Protein AF-A0A392PWB0-F1 (afdb_monomer)

Mean predicted aligned error: 7.05 Å

Secondary structure (DSSP, 8-state):
----SS-HHHHHHHHHTT---HHHHHHHHHHGGG-HHHHT---HHHHHHHHHHHHHHHHHHHT----PPPPPTTTTS----TT----TT-

Radius of gyration: 19.74 Å; Cα contacts (8 Å, |Δi|>4): 30; chains: 1; bounding box: 40×26×66 Å

Foldseek 3Di:
DPPPPDDPLVQVCCCVVVVHHPVVVVVVVVCVVVPVVVVPDPPVVVVVLVVLSSQVSVCVVVVHDDPRDHDDPCPPPDDDPPPDDDDPVD

pLDDT: mean 90.41, std 10.18, range [41.22, 97.75]

Solvent-accessible surface area (backbone atoms only — not comparable to full-atom values): 5898 Å² total; per-residue (Å²): 132,86,76,73,88,66,58,71,63,59,46,47,44,34,36,73,76,65,70,37,55,55,68,55,58,60,51,50,62,71,54,44,80,81,40,55,71,70,72,67,51,91,49,66,71,59,52,51,54,50,52,52,51,50,51,46,50,52,21,61,75,72,73,45,86,67,92,74,75,80,78,66,93,54,79,84,58,77,87,77,66,89,80,62,85,76,64,89,89,113

Organism: NCBI:txid97028

Structure (mmCIF, N/CA/C/O backbone):
data_AF-A0A392PWB0-F1
#
_entry.id   AF-A0A392PWB0-F1
#
loop_
_atom_site.group_PDB
_atom_site.id
_atom_site.type_symbol
_atom_site.label_atom_id
_atom_site.label_alt_id
_atom_site.label_comp_id
_atom_site.label_asym_id
_atom_site.label_entity_id
_atom_site.label_seq_id
_atom_site.pdbx_PDB_ins_code
_atom_site.Cartn_x
_atom_site.Cartn_y
_atom_site.Cartn_z
_atom_site.occupancy
_atom_site.B_iso_or_equiv
_atom_site.auth_seq_id
_atom_site.auth_comp_id
_atom_site.auth_asym_id
_atom_site.auth_atom_id
_atom_site.pdbx_PDB_model_num
ATOM 1 N N . LYS A 1 1 ? -2.834 7.692 30.264 1.00 41.22 1 LYS A N 1
ATOM 2 C CA . LYS A 1 1 ? -3.068 6.851 29.062 1.00 41.22 1 LYS A CA 1
ATOM 3 C C . LYS A 1 1 ? -2.748 7.695 27.830 1.00 41.22 1 LYS A C 1
ATOM 5 O O . LYS A 1 1 ? -3.444 8.674 27.614 1.00 41.22 1 LYS A O 1
ATOM 10 N N . ARG A 1 2 ? -1.677 7.401 27.077 1.00 51.12 2 ARG A N 1
ATOM 11 C CA . ARG A 1 2 ? -1.439 8.059 25.778 1.00 51.12 2 ARG A CA 1
ATOM 12 C C . ARG A 1 2 ? -2.517 7.557 24.820 1.00 51.12 2 ARG A C 1
ATOM 14 O O . ARG A 1 2 ? -2.522 6.372 24.496 1.00 51.12 2 ARG A O 1
ATOM 21 N N . PHE A 1 3 ? -3.452 8.419 24.436 1.00 52.94 3 PHE A N 1
ATOM 22 C CA . PHE A 1 3 ? -4.362 8.115 23.340 1.00 52.94 3 PHE A CA 1
ATOM 23 C C . PHE A 1 3 ? -3.509 7.871 22.095 1.00 52.94 3 PHE A C 1
ATOM 25 O O . PHE A 1 3 ? -2.643 8.674 21.754 1.00 52.94 3 PHE A O 1
ATOM 32 N N . SER A 1 4 ? -3.692 6.716 21.465 1.00 59.00 4 SER A N 1
ATOM 33 C CA . SER A 1 4 ? -3.161 6.489 20.130 1.00 59.00 4 SER A CA 1
ATOM 34 C C . SER A 1 4 ? -3.825 7.500 19.206 1.00 59.00 4 SER A C 1
ATOM 36 O O . SER A 1 4 ? -5.015 7.368 18.948 1.00 59.00 4 SER A O 1
ATOM 38 N N . THR A 1 5 ? -3.072 8.480 18.717 1.00 80.62 5 THR A N 1
ATOM 39 C CA . THR A 1 5 ? -3.544 9.479 17.744 1.00 80.62 5 THR A CA 1
ATOM 40 C C . THR A 1 5 ? -3.930 8.868 16.399 1.00 80.62 5 THR A C 1
ATOM 42 O O . THR A 1 5 ? -4.605 9.516 15.612 1.00 80.62 5 THR A O 1
ATOM 45 N N . VAL A 1 6 ? -3.531 7.620 16.138 1.00 86.75 6 VAL A N 1
ATOM 46 C CA . VAL A 1 6 ? -3.865 6.909 14.902 1.00 86.75 6 VAL A CA 1
ATOM 47 C C . VAL A 1 6 ? -5.209 6.183 15.030 1.00 86.75 6 VAL A C 1
ATOM 49 O O . VAL A 1 6 ? -5.363 5.397 15.982 1.00 86.75 6 VAL A O 1
ATOM 52 N N . PRO A 1 7 ? -6.149 6.402 14.088 1.00 92.62 7 PRO A N 1
ATOM 53 C CA . PRO A 1 7 ? -7.426 5.701 14.028 1.00 92.62 7 PRO A CA 1
ATOM 54 C C . PRO A 1 7 ? -7.273 4.176 14.015 1.00 92.62 7 PRO A C 1
ATOM 56 O O . PRO A 1 7 ? -6.300 3.619 13.508 1.00 92.62 7 PRO A O 1
ATOM 59 N N . GLN A 1 8 ? -8.266 3.467 14.552 1.00 93.75 8 GLN A N 1
ATOM 60 C CA . GLN A 1 8 ? -8.230 2.002 14.602 1.00 93.75 8 GLN A CA 1
ATOM 61 C C . GLN A 1 8 ? -8.196 1.364 13.205 1.00 93.75 8 GLN A C 1
ATOM 63 O O . GLN A 1 8 ? -7.548 0.330 13.032 1.00 93.75 8 GLN A O 1
ATOM 68 N N . TRP A 1 9 ? -8.873 1.971 12.227 1.00 95.44 9 TRP A N 1
ATOM 69 C CA . TRP A 1 9 ? -8.936 1.450 10.86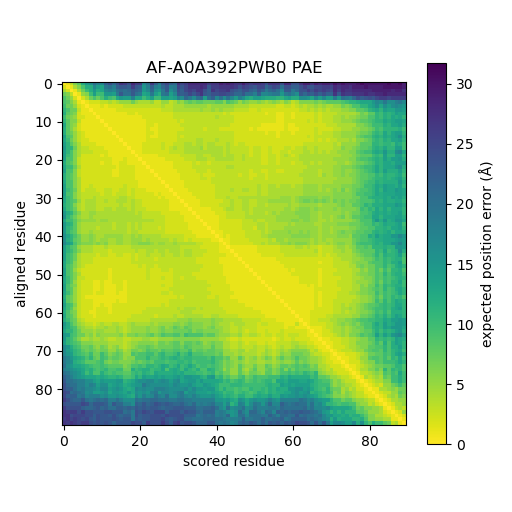3 1.00 95.44 9 TRP A CA 1
ATOM 70 C C . TRP A 1 9 ? -7.550 1.414 10.208 1.00 95.44 9 TRP A C 1
ATOM 72 O O . TRP A 1 9 ? -7.222 0.411 9.591 1.00 95.44 9 TRP A O 1
ATOM 82 N N . GLU A 1 10 ? -6.690 2.417 10.429 1.00 95.38 10 GLU A N 1
ATOM 83 C CA . GLU A 1 10 ? -5.333 2.433 9.858 1.00 95.38 10 GLU A CA 1
ATOM 84 C C . GLU A 1 10 ? -4.478 1.288 10.402 1.00 95.38 10 GLU A C 1
ATOM 86 O O . GLU A 1 10 ? -3.767 0.613 9.662 1.00 95.38 10 GLU A O 1
ATOM 91 N N . LYS A 1 11 ? -4.595 0.999 11.703 1.00 95.50 11 LYS A N 1
ATOM 92 C CA . LYS A 1 11 ? -3.891 -0.139 12.309 1.00 95.50 11 LYS A CA 1
ATOM 93 C C . LYS A 1 11 ? -4.370 -1.471 11.746 1.00 95.50 11 LYS A C 1
ATOM 95 O O . LYS A 1 11 ? -3.560 -2.374 11.551 1.00 95.50 11 LYS A O 1
ATOM 100 N N . LYS A 1 12 ? -5.682 -1.598 11.520 1.00 97.00 12 LYS A N 1
ATOM 101 C CA . LYS A 1 12 ? -6.275 -2.783 10.893 1.00 97.00 12 LYS A CA 1
ATOM 102 C C . LYS A 1 12 ? -5.850 -2.905 9.435 1.00 97.00 12 LYS A C 1
ATOM 104 O O . LYS A 1 12 ? -5.522 -4.008 9.031 1.00 97.00 12 LYS A O 1
ATOM 109 N N . PHE A 1 13 ? -5.777 -1.804 8.694 1.00 96.94 13 PHE A N 1
ATOM 110 C CA . PHE A 1 13 ? -5.273 -1.778 7.325 1.00 96.94 13 PHE A CA 1
ATOM 111 C C . PHE A 1 13 ? -3.838 -2.315 7.252 1.00 96.94 13 PHE A C 1
ATOM 113 O O . PHE A 1 13 ? -3.582 -3.268 6.520 1.00 96.94 13 PHE A O 1
ATOM 120 N N . CYS A 1 14 ? -2.918 -1.799 8.080 1.00 95.94 14 CYS A N 1
ATOM 121 C CA . CYS A 1 14 ? -1.534 -2.288 8.110 1.00 95.94 14 CYS A CA 1
ATOM 122 C C . CYS A 1 14 ? -1.450 -3.795 8.389 1.00 95.94 14 CYS A C 1
ATOM 124 O O . CYS A 1 14 ? -0.660 -4.492 7.757 1.00 95.94 14 CYS A O 1
ATOM 126 N N . TYR A 1 15 ? -2.273 -4.301 9.311 1.00 97.06 15 TYR A N 1
ATOM 127 C CA . TYR A 1 15 ? -2.257 -5.712 9.688 1.00 97.06 15 TYR A CA 1
ATOM 128 C C . TYR A 1 15 ? -2.931 -6.623 8.653 1.00 97.06 15 TYR A C 1
ATOM 130 O O . TYR A 1 15 ? -2.368 -7.649 8.295 1.00 97.06 15 TYR A O 1
ATOM 138 N N . LEU A 1 16 ? -4.125 -6.269 8.178 1.00 97.50 16 LEU A N 1
ATOM 139 C CA . LEU A 1 16 ? -4.929 -7.123 7.301 1.00 97.50 16 LEU A CA 1
ATOM 140 C C . LEU A 1 16 ? -4.458 -7.071 5.848 1.00 97.50 16 LEU A C 1
ATOM 142 O O . LEU A 1 16 ? -4.422 -8.106 5.196 1.00 97.50 16 LEU A O 1
ATOM 146 N N . VAL A 1 17 ? -4.086 -5.887 5.353 1.00 94.75 17 VAL A N 1
ATOM 147 C CA . VAL A 1 17 ? -3.669 -5.689 3.956 1.00 94.75 17 VAL A CA 1
ATOM 148 C C . VAL A 1 17 ? -2.155 -5.805 3.819 1.00 94.75 17 VAL A C 1
ATOM 150 O O . VAL A 1 17 ? -1.665 -6.470 2.916 1.00 94.75 17 VAL A O 1
ATOM 153 N 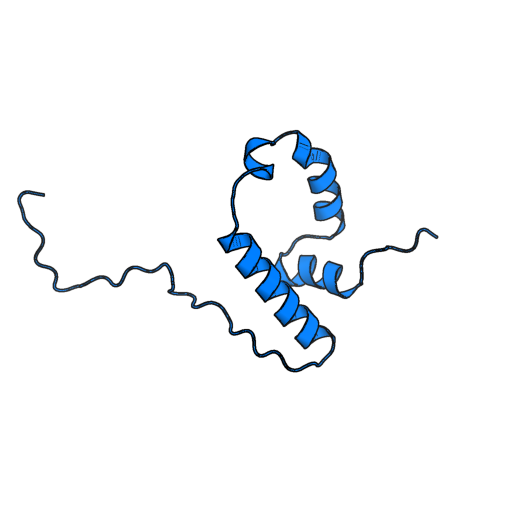N . GLY A 1 18 ? -1.405 -5.176 4.727 1.00 93.25 18 GLY A N 1
ATOM 154 C CA . GLY A 1 18 ? 0.059 -5.183 4.674 1.00 93.25 18 GLY A CA 1
ATOM 155 C C . GLY A 1 18 ? 0.715 -6.373 5.377 1.00 93.25 18 GLY A C 1
ATOM 156 O O . GLY A 1 18 ? 1.920 -6.553 5.243 1.00 93.25 18 GLY A O 1
ATOM 157 N N . SER A 1 19 ? -0.027 -7.147 6.180 1.00 96.56 19 SER A N 1
ATOM 158 C CA . SER A 1 19 ? 0.547 -8.148 7.099 1.00 96.56 19 SER A CA 1
ATOM 159 C C . SER A 1 19 ? 1.627 -7.578 8.036 1.00 96.56 19 SER A C 1
ATOM 161 O O . SER A 1 19 ? 2.467 -8.311 8.558 1.00 96.56 19 SER A O 1
ATOM 163 N N . VAL A 1 20 ? 1.590 -6.266 8.304 1.00 96.12 20 VAL A N 1
ATOM 164 C CA . VAL A 1 20 ? 2.564 -5.565 9.147 1.00 96.12 20 VAL A CA 1
ATOM 165 C C . VAL A 1 20 ? 1.897 -5.094 10.443 1.00 96.12 20 VAL A C 1
ATOM 167 O O . VAL A 1 20 ? 0.976 -4.270 10.415 1.00 96.12 20 VAL A O 1
ATOM 170 N N . PRO A 1 21 ? 2.373 -5.535 11.623 1.00 95.56 21 PRO A N 1
ATOM 171 C CA . PRO A 1 21 ? 1.919 -4.981 12.891 1.00 95.56 21 PRO A CA 1
ATOM 172 C C . PRO A 1 21 ? 2.202 -3.478 12.979 1.00 95.56 21 PRO A C 1
ATOM 174 O O . PRO A 1 21 ? 3.303 -3.024 12.677 1.00 95.56 21 PRO A O 1
ATOM 177 N N . TRP A 1 22 ? 1.255 -2.699 13.512 1.00 93.88 22 TRP A N 1
ATOM 178 C CA . TRP A 1 22 ? 1.418 -1.244 13.668 1.00 93.88 22 TRP A CA 1
ATOM 179 C C . TRP A 1 22 ? 2.704 -0.838 14.412 1.00 93.88 22 TRP A C 1
ATOM 181 O O . TRP A 1 22 ? 3.318 0.181 14.103 1.00 93.88 22 TRP A O 1
ATOM 191 N N . ARG A 1 23 ? 3.137 -1.645 15.391 1.00 93.88 23 ARG A N 1
ATOM 192 C CA . ARG A 1 23 ? 4.395 -1.421 16.119 1.00 93.88 23 ARG A CA 1
ATOM 193 C C . ARG A 1 23 ? 5.592 -1.371 15.167 1.00 93.88 23 ARG A C 1
ATOM 195 O O . ARG A 1 23 ? 6.409 -0.468 15.305 1.00 93.88 23 ARG A O 1
ATOM 202 N N . ASN A 1 24 ? 5.649 -2.288 14.204 1.00 95.69 24 ASN A N 1
ATOM 203 C CA . ASN A 1 24 ? 6.747 -2.387 13.251 1.00 95.69 24 ASN A CA 1
ATOM 204 C C . ASN A 1 24 ? 6.756 -1.168 12.323 1.00 95.69 24 ASN A C 1
ATOM 206 O O . ASN A 1 24 ? 7.813 -0.603 12.094 1.00 95.69 24 ASN A O 1
ATOM 210 N N . VAL A 1 25 ? 5.589 -0.678 11.886 1.00 93.69 25 VAL A N 1
ATOM 211 C CA . VAL A 1 25 ? 5.487 0.563 11.090 1.00 93.69 25 VAL A CA 1
ATOM 212 C C . VAL A 1 25 ? 6.096 1.757 11.838 1.00 93.69 25 VAL A C 1
ATOM 214 O O . VAL A 1 25 ? 6.913 2.500 11.292 1.00 93.69 25 VAL A O 1
ATOM 217 N N . VAL A 1 26 ? 5.731 1.931 13.113 1.00 93.31 26 VAL A N 1
ATOM 218 C CA . VAL A 1 26 ? 6.262 3.014 13.960 1.00 93.31 26 VAL A CA 1
ATOM 219 C C . VAL A 1 26 ? 7.768 2.866 14.179 1.00 93.31 26 VAL A C 1
ATOM 221 O O . VAL A 1 26 ? 8.485 3.865 14.206 1.00 93.31 26 VAL A O 1
ATOM 224 N N . GLU A 1 27 ? 8.246 1.637 14.352 1.00 94.81 27 GLU A N 1
ATOM 225 C CA . GLU A 1 27 ? 9.659 1.341 14.551 1.00 94.81 27 GLU A CA 1
ATOM 226 C C . GLU A 1 27 ? 10.478 1.608 13.288 1.00 94.81 27 GLU A C 1
ATOM 228 O O . GLU A 1 27 ? 11.432 2.380 13.355 1.00 94.81 27 GLU A O 1
ATOM 233 N N . CYS A 1 28 ? 10.054 1.093 12.132 1.00 93.62 28 CYS A N 1
ATOM 234 C CA . CYS A 1 28 ? 10.679 1.356 10.836 1.00 93.62 28 CYS A CA 1
ATOM 235 C C . CYS A 1 28 ? 10.810 2.860 10.578 1.00 93.62 28 CYS A C 1
ATOM 237 O O . CYS A 1 28 ? 11.883 3.316 10.189 1.00 93.62 28 CYS A O 1
ATOM 239 N N . LYS A 1 29 ? 9.782 3.658 10.909 1.00 93.06 29 LYS A N 1
ATOM 240 C CA . LYS A 1 29 ? 9.832 5.123 10.778 1.00 93.06 29 LYS A CA 1
ATOM 241 C C . LYS A 1 29 ? 11.005 5.764 11.526 1.00 93.06 29 LYS A C 1
ATOM 243 O O . LYS A 1 29 ? 11.544 6.768 11.068 1.00 93.06 29 LYS A O 1
ATOM 2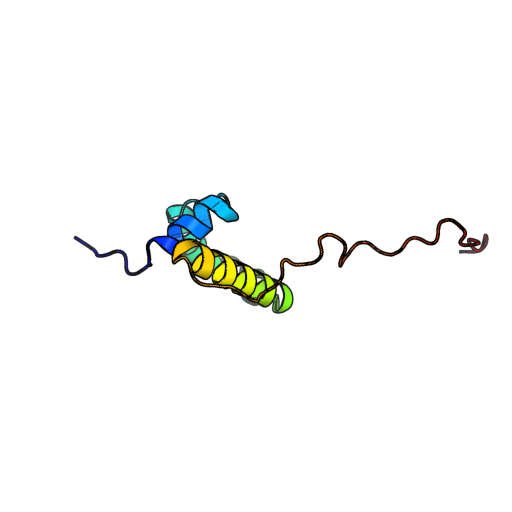48 N N . ARG A 1 30 ? 11.433 5.201 12.662 1.00 95.50 30 ARG A N 1
ATOM 249 C CA . ARG A 1 30 ? 12.586 5.714 13.422 1.00 95.50 30 ARG A CA 1
ATOM 250 C C . ARG A 1 30 ? 13.908 5.462 12.708 1.00 95.50 30 ARG A C 1
ATOM 252 O O . ARG A 1 30 ? 14.823 6.253 12.891 1.00 95.50 30 ARG A O 1
ATOM 259 N N . TYR A 1 31 ? 13.999 4.406 11.904 1.00 95.44 31 TYR A N 1
ATOM 260 C CA . TYR A 1 31 ? 15.214 3.998 11.196 1.00 95.44 31 TYR A CA 1
ATOM 261 C C . TYR A 1 31 ? 15.259 4.454 9.733 1.00 95.44 31 TYR A C 1
ATOM 263 O O . TYR A 1 31 ? 16.309 4.357 9.113 1.00 95.44 31 TYR A O 1
ATOM 271 N N . MET A 1 32 ? 14.173 5.026 9.199 1.00 95.31 32 MET A N 1
ATOM 272 C CA . MET A 1 32 ? 14.118 5.552 7.824 1.00 95.31 32 MET A CA 1
ATOM 273 C C . MET A 1 32 ? 15.263 6.524 7.495 1.00 95.31 32 MET A C 1
ATOM 275 O O . MET A 1 32 ? 15.762 6.519 6.377 1.00 95.31 32 MET A O 1
ATOM 279 N N . HIS A 1 33 ? 15.728 7.313 8.470 1.00 95.75 33 HIS A N 1
ATOM 280 C CA . HIS A 1 33 ? 16.843 8.253 8.286 1.00 95.75 33 HIS A CA 1
ATOM 281 C C . HIS A 1 33 ? 18.174 7.588 7.885 1.00 95.75 33 HIS A C 1
ATOM 283 O O . HIS A 1 33 ? 19.066 8.278 7.402 1.00 95.75 33 HIS A O 1
ATOM 289 N N . LEU A 1 34 ? 18.317 6.272 8.081 1.00 97.75 34 LEU A N 1
ATOM 290 C CA . LEU A 1 34 ? 19.487 5.501 7.653 1.00 97.75 34 LEU A CA 1
ATOM 291 C C . LEU A 1 34 ? 19.486 5.202 6.144 1.00 97.75 34 LEU A C 1
ATOM 293 O O . LEU A 1 34 ? 20.518 4.810 5.608 1.00 97.75 34 LEU A O 1
ATOM 297 N N . HIS A 1 35 ? 18.351 5.384 5.462 1.00 95.88 35 HIS A N 1
ATOM 298 C CA . HIS A 1 35 ? 18.165 5.059 4.046 1.00 95.88 35 HIS A CA 1
ATOM 299 C C . HIS A 1 35 ? 17.581 6.253 3.265 1.00 95.88 35 HIS A C 1
ATOM 301 O O . HIS A 1 35 ? 16.481 6.146 2.721 1.00 95.88 35 HIS A O 1
ATOM 307 N N . PRO A 1 36 ? 18.278 7.404 3.206 1.00 96.06 36 PRO A N 1
ATOM 308 C CA . PRO A 1 36 ? 17.752 8.622 2.587 1.00 96.06 36 PRO A CA 1
ATOM 309 C C . PRO A 1 36 ? 17.416 8.445 1.103 1.00 96.06 36 PRO A C 1
ATOM 311 O O . PRO A 1 36 ? 16.432 9.016 0.647 1.00 96.06 36 PRO A O 1
ATOM 314 N N . ASP A 1 37 ? 18.170 7.625 0.370 1.00 96.94 37 ASP A N 1
ATOM 31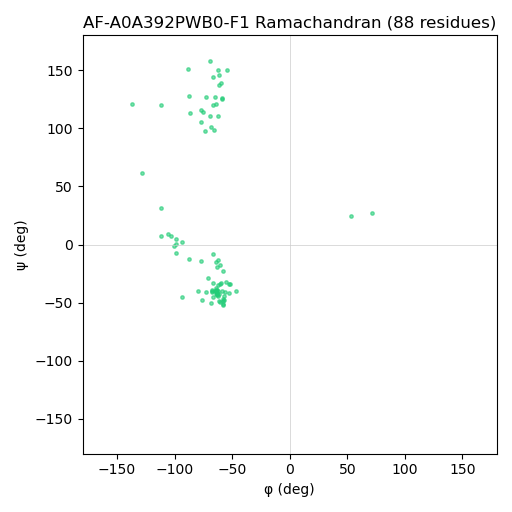5 C CA . ASP A 1 37 ? 17.911 7.369 -1.053 1.00 96.94 37 ASP A CA 1
ATOM 316 C C . ASP A 1 37 ? 16.566 6.666 -1.268 1.00 96.94 37 ASP A C 1
ATOM 318 O O . ASP A 1 37 ? 15.834 6.999 -2.191 1.00 96.94 37 ASP A O 1
ATOM 322 N N . VAL A 1 38 ? 16.201 5.746 -0.367 1.00 93.12 38 VAL A N 1
ATOM 323 C CA . VAL A 1 38 ? 14.901 5.061 -0.400 1.00 93.12 38 VAL A CA 1
ATOM 324 C C . VAL A 1 38 ? 1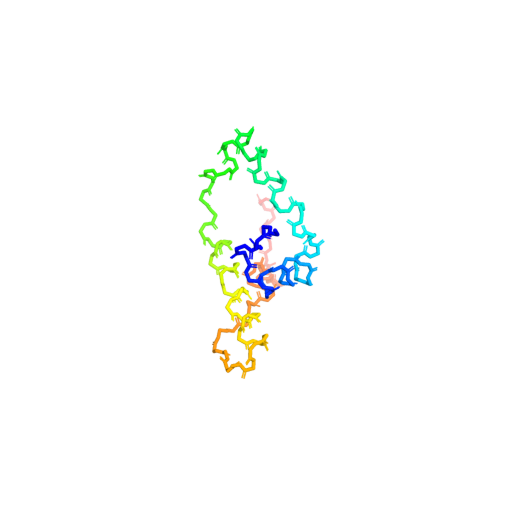3.783 6.010 0.027 1.00 93.12 38 VAL A C 1
ATOM 326 O O . VAL A 1 38 ? 12.717 6.014 -0.573 1.00 93.12 38 VAL A O 1
ATOM 329 N N . VAL A 1 39 ? 14.016 6.830 1.056 1.00 92.88 39 VAL A N 1
ATOM 330 C CA . VAL A 1 39 ? 13.013 7.780 1.572 1.00 92.88 39 VAL A CA 1
ATOM 331 C C . VAL A 1 39 ? 12.685 8.883 0.563 1.00 92.88 39 VAL A C 1
ATOM 333 O O . VAL A 1 39 ? 11.556 9.363 0.547 1.00 92.88 39 VAL A O 1
ATOM 336 N N . ASN A 1 40 ? 13.664 9.296 -0.243 1.00 94.75 40 ASN A N 1
ATOM 337 C CA . ASN A 1 40 ? 13.520 10.368 -1.226 1.00 94.75 40 ASN A CA 1
ATOM 338 C C . ASN A 1 40 ? 13.267 9.853 -2.652 1.00 94.75 40 ASN A C 1
ATOM 340 O O . ASN A 1 40 ? 13.251 10.658 -3.583 1.00 94.75 40 ASN A O 1
ATOM 344 N N . TRP A 1 41 ? 13.107 8.541 -2.841 1.00 95.94 41 TRP A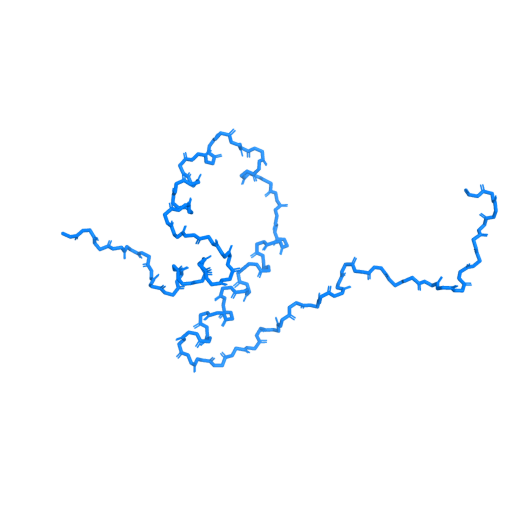 N 1
ATOM 345 C CA . TRP A 1 41 ? 12.767 7.980 -4.143 1.00 95.94 41 TRP A CA 1
ATOM 346 C C . TRP A 1 41 ? 11.370 8.465 -4.554 1.00 95.94 41 TRP A C 1
ATOM 348 O O . TRP A 1 41 ? 10.415 8.337 -3.792 1.00 95.94 41 TRP A O 1
ATOM 358 N N . ASP A 1 42 ? 11.254 9.036 -5.756 1.00 96.38 42 ASP A N 1
ATOM 35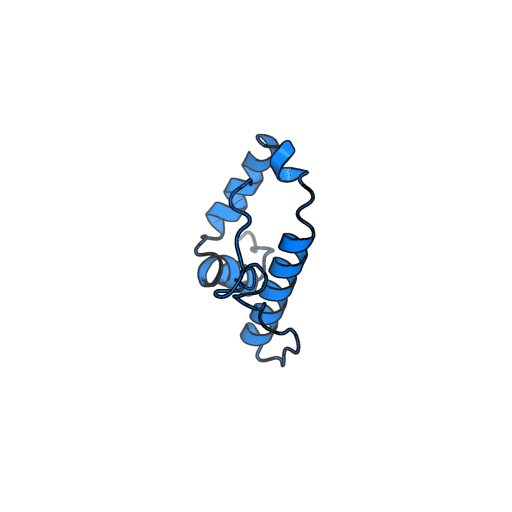9 C CA . ASP A 1 42 ? 9.962 9.258 -6.404 1.00 96.38 42 ASP A CA 1
ATOM 360 C C . ASP A 1 42 ? 9.290 7.921 -6.743 1.00 96.38 42 ASP A C 1
ATOM 362 O O . ASP A 1 42 ? 9.597 7.268 -7.744 1.00 96.38 42 ASP A O 1
ATOM 366 N N . ASP A 1 43 ? 8.368 7.531 -5.872 1.00 92.38 43 ASP A N 1
ATOM 367 C CA . ASP A 1 43 ? 7.500 6.370 -5.991 1.00 92.38 43 ASP A CA 1
ATOM 368 C C . ASP A 1 43 ? 6.033 6.787 -6.199 1.00 92.38 43 ASP A C 1
ATOM 370 O O . ASP A 1 43 ? 5.112 6.089 -5.773 1.00 92.38 43 ASP A O 1
ATOM 374 N N . SER A 1 44 ? 5.793 7.926 -6.863 1.00 94.50 44 SER A N 1
ATOM 375 C CA . SER A 1 44 ? 4.461 8.530 -7.043 1.00 94.50 44 SER A CA 1
ATOM 376 C C . SER A 1 44 ? 3.366 7.549 -7.487 1.00 94.50 44 SER A C 1
ATOM 378 O O . SER A 1 44 ? 2.263 7.588 -6.936 1.00 94.50 44 SER A O 1
ATOM 380 N N . ALA A 1 45 ? 3.671 6.616 -8.393 1.00 90.19 45 ALA A N 1
ATOM 381 C CA . ALA A 1 45 ? 2.742 5.558 -8.804 1.00 90.19 45 ALA A CA 1
ATOM 382 C C . ALA A 1 45 ? 2.364 4.600 -7.652 1.00 90.19 45 ALA A C 1
ATOM 384 O O . ALA A 1 45 ? 1.196 4.250 -7.470 1.00 90.19 45 ALA A O 1
ATOM 385 N N . VAL A 1 46 ? 3.339 4.198 -6.829 1.00 90.25 46 VAL A N 1
ATOM 386 C CA . VAL A 1 46 ? 3.109 3.359 -5.640 1.00 90.25 46 VAL A CA 1
ATOM 387 C C . VAL A 1 46 ? 2.321 4.136 -4.593 1.00 90.25 46 VAL A C 1
ATOM 389 O O . VAL A 1 46 ? 1.396 3.589 -3.988 1.00 90.25 46 VAL A O 1
ATOM 392 N N . LYS A 1 47 ? 2.637 5.421 -4.402 1.00 94.50 47 LYS A N 1
ATOM 393 C CA . LYS A 1 47 ? 1.898 6.301 -3.499 1.00 94.50 47 LYS A CA 1
ATOM 394 C C . LYS A 1 47 ? 0.419 6.389 -3.882 1.00 94.50 47 LYS A C 1
ATOM 396 O O . LYS A 1 47 ? -0.433 6.245 -3.005 1.00 94.50 47 LYS A O 1
ATOM 401 N N . GLU A 1 48 ? 0.110 6.589 -5.162 1.00 94.31 48 GLU A N 1
ATOM 402 C CA . GLU A 1 48 ? -1.268 6.617 -5.660 1.00 94.31 48 GLU A CA 1
ATOM 403 C C . GLU A 1 48 ? -1.985 5.284 -5.400 1.00 94.31 48 GLU A C 1
ATOM 405 O O . GLU A 1 48 ? -3.072 5.261 -4.815 1.00 94.31 48 GLU A O 1
ATOM 410 N N . ALA A 1 49 ? -1.356 4.160 -5.757 1.00 92.62 49 ALA A N 1
ATOM 411 C CA . ALA A 1 49 ? -1.919 2.831 -5.529 1.00 92.62 49 ALA A CA 1
ATOM 412 C C . ALA A 1 49 ? -2.188 2.559 -4.036 1.00 92.62 49 ALA A C 1
ATOM 414 O O . ALA A 1 49 ?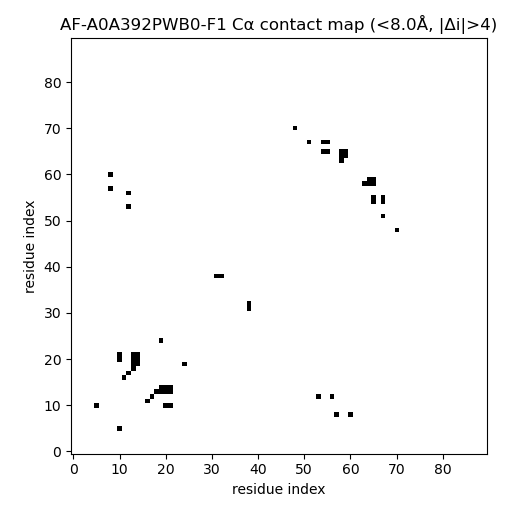 -3.232 2.002 -3.671 1.00 92.62 49 ALA A O 1
ATOM 415 N N . PHE A 1 50 ? -1.275 2.987 -3.160 1.00 94.00 50 PHE A N 1
ATOM 416 C CA . PHE A 1 50 ? -1.402 2.859 -1.712 1.00 94.00 50 PHE A CA 1
ATOM 417 C C . PHE A 1 50 ? -2.539 3.719 -1.147 1.00 94.00 50 PHE A C 1
ATOM 419 O O . PHE A 1 50 ? -3.346 3.229 -0.351 1.00 94.00 50 PHE A O 1
ATOM 426 N N . ASP A 1 51 ? -2.646 4.979 -1.573 1.00 95.44 51 ASP A N 1
ATOM 427 C CA . ASP A 1 51 ? -3.716 5.883 -1.145 1.00 95.44 51 ASP A CA 1
ATOM 428 C C . ASP A 1 51 ? -5.091 5.374 -1.626 1.00 95.44 51 ASP A C 1
ATOM 430 O O . ASP A 1 51 ? -6.047 5.337 -0.844 1.00 95.44 51 ASP A O 1
ATOM 434 N N . ASN A 1 52 ? -5.179 4.847 -2.852 1.00 96.00 52 ASN A N 1
ATOM 435 C CA . ASN A 1 52 ? -6.380 4.188 -3.374 1.00 96.00 52 ASN A CA 1
ATOM 436 C C . ASN A 1 52 ? -6.764 2.945 -2.556 1.00 96.00 52 ASN A C 1
ATOM 438 O O . ASN A 1 52 ? -7.937 2.754 -2.228 1.00 96.00 52 ASN A O 1
ATOM 442 N N . ALA A 1 53 ? -5.795 2.109 -2.172 1.00 95.94 53 ALA A N 1
ATOM 443 C CA . ALA A 1 53 ? -6.040 0.958 -1.303 1.00 95.94 53 ALA A CA 1
ATOM 444 C C . ALA A 1 53 ? -6.549 1.367 0.087 1.00 95.94 53 ALA A C 1
ATOM 446 O O . ALA A 1 53 ? -7.489 0.756 0.603 1.00 95.94 53 ALA A O 1
ATOM 447 N N . LYS A 1 54 ? -5.983 2.428 0.676 1.00 96.19 54 LYS A N 1
ATOM 448 C CA . LYS A 1 54 ? -6.459 2.983 1.949 1.00 96.19 54 LYS A CA 1
ATOM 449 C C . LYS A 1 54 ? -7.887 3.502 1.851 1.00 96.19 54 LYS A C 1
ATOM 451 O O . LYS A 1 54 ? -8.679 3.221 2.745 1.00 96.19 54 LYS A O 1
ATOM 456 N N . ASN A 1 55 ? -8.217 4.234 0.790 1.00 96.88 55 ASN A N 1
ATOM 457 C CA . ASN A 1 55 ? -9.555 4.789 0.589 1.00 96.88 55 ASN A CA 1
ATOM 458 C C . ASN A 1 55 ? -10.608 3.685 0.423 1.00 96.88 55 ASN A C 1
ATOM 460 O O . ASN A 1 55 ? -11.653 3.750 1.071 1.00 96.88 55 ASN A O 1
ATOM 464 N N . ARG A 1 56 ? -10.304 2.631 -0.350 1.00 97.12 56 ARG A N 1
ATOM 465 C CA . ARG A 1 56 ? -11.160 1.436 -0.466 1.00 97.12 56 ARG A CA 1
ATOM 466 C C . ARG A 1 56 ? -11.390 0.775 0.890 1.00 97.12 56 ARG A C 1
ATOM 468 O O . ARG A 1 56 ? -12.533 0.576 1.290 1.00 97.12 56 ARG A O 1
ATOM 475 N N . PHE A 1 57 ? -10.313 0.513 1.634 1.00 97.25 57 PHE A N 1
ATOM 476 C CA . PHE A 1 57 ? -10.411 -0.096 2.961 1.00 97.25 57 PHE A CA 1
ATOM 477 C C . PHE A 1 57 ? -11.184 0.784 3.950 1.00 97.25 57 PHE A C 1
ATOM 479 O O . PHE A 1 57 ? -11.965 0.283 4.751 1.00 97.25 57 PHE A O 1
ATOM 486 N N . TYR A 1 58 ? -10.976 2.101 3.919 1.00 97.00 58 TYR A N 1
ATOM 487 C CA . TYR A 1 58 ? -11.698 3.035 4.778 1.00 97.0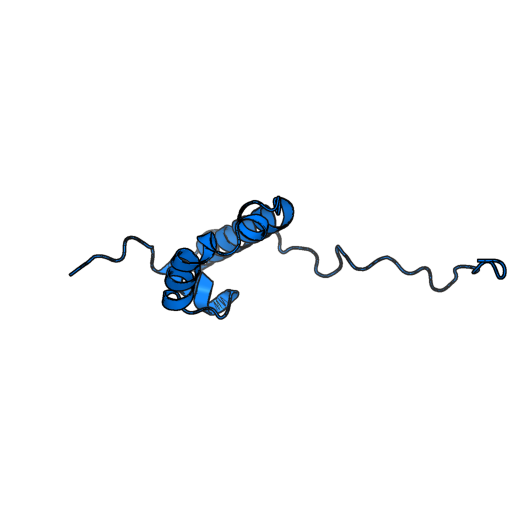0 58 TYR A CA 1
ATOM 488 C C . TYR A 1 58 ? -13.200 3.029 4.478 1.00 97.00 58 TYR A C 1
ATOM 490 O O . TYR A 1 58 ? -14.003 3.003 5.412 1.00 97.00 58 TYR A O 1
ATOM 498 N N . ALA A 1 59 ? -13.586 3.030 3.201 1.00 97.50 59 ALA A N 1
ATOM 499 C CA . ALA A 1 59 ? -14.983 2.943 2.801 1.00 97.50 59 ALA A CA 1
ATOM 500 C C . ALA A 1 59 ? -15.613 1.626 3.277 1.00 97.50 59 ALA A C 1
ATOM 502 O O . ALA A 1 59 ? -16.627 1.662 3.969 1.00 97.50 59 ALA A O 1
ATOM 503 N N . GLU A 1 60 ? -14.951 0.490 3.036 1.00 96.69 60 GLU A N 1
ATOM 504 C CA . GLU A 1 60 ? -15.385 -0.827 3.522 1.00 96.69 60 GLU A CA 1
ATOM 505 C C . GLU A 1 60 ? -15.528 -0.850 5.052 1.00 96.69 60 GLU A C 1
ATOM 507 O O . GLU A 1 60 ? -16.559 -1.259 5.585 1.00 96.69 60 GLU A O 1
ATOM 512 N N . PHE A 1 61 ? -14.526 -0.338 5.770 1.00 96.88 61 PHE A N 1
ATOM 513 C CA . PHE A 1 61 ? -14.502 -0.313 7.230 1.00 96.88 61 PHE A CA 1
ATOM 514 C C . PHE A 1 61 ? -15.672 0.472 7.839 1.00 96.88 61 PHE A C 1
ATOM 516 O O . PHE A 1 61 ? -16.141 0.122 8.923 1.00 96.88 61 PHE A O 1
ATOM 523 N N . ASN A 1 62 ? -16.130 1.531 7.168 1.00 96.12 62 ASN A N 1
ATOM 524 C CA . ASN A 1 62 ? -17.232 2.379 7.628 1.00 96.12 62 ASN A CA 1
ATOM 525 C C . ASN A 1 62 ? -18.578 2.066 6.948 1.00 96.12 62 ASN A C 1
ATOM 527 O O . ASN A 1 62 ? -19.578 2.698 7.282 1.00 96.12 62 ASN A O 1
ATOM 531 N N . GLY A 1 63 ? -18.623 1.109 6.016 1.00 96.69 63 GLY A N 1
ATOM 532 C CA . GLY A 1 63 ? -19.829 0.774 5.255 1.00 96.69 63 GLY A CA 1
ATOM 533 C C . GLY A 1 63 ? -20.240 1.837 4.227 1.00 96.69 63 GLY A C 1
ATOM 534 O O . GLY A 1 63 ? -21.424 1.960 3.919 1.00 96.69 63 GLY A O 1
ATOM 535 N N . PHE A 1 64 ? -19.293 2.627 3.718 1.00 97.00 64 PHE A N 1
ATOM 536 C CA . PHE A 1 64 ? -19.537 3.604 2.656 1.00 97.00 64 PHE A CA 1
ATOM 537 C C . PHE A 1 64 ? -19.368 2.979 1.264 1.00 97.00 64 PHE A C 1
ATOM 539 O O . PHE A 1 64 ? -18.555 2.066 1.101 1.00 97.00 64 PHE A O 1
ATOM 546 N N . PRO A 1 65 ? -20.086 3.481 0.241 1.00 96.19 65 PRO A N 1
ATOM 547 C CA . PRO A 1 65 ? -19.782 3.135 -1.142 1.00 96.19 65 PRO A CA 1
ATOM 548 C C . PRO A 1 65 ? -18.375 3.620 -1.517 1.00 96.19 65 PRO A C 1
ATOM 550 O O . PRO A 1 65 ? -17.887 4.625 -0.993 1.00 96.19 65 PRO A O 1
ATOM 553 N N . CYS A 1 66 ? -17.723 2.904 -2.430 1.00 95.44 66 CYS A N 1
ATOM 554 C CA . CYS A 1 66 ? -16.415 3.270 -2.956 1.00 95.44 66 CYS A CA 1
ATOM 555 C C . CYS A 1 66 ? -16.389 3.060 -4.467 1.00 95.44 66 CYS A C 1
ATOM 557 O O . CYS A 1 66 ? -16.561 1.935 -4.930 1.00 95.44 66 CYS A O 1
ATOM 559 N N . ASP A 1 67 ? -16.124 4.133 -5.207 1.00 95.81 67 ASP A N 1
ATOM 560 C CA . ASP A 1 67 ? -16.060 4.110 -6.674 1.00 95.81 67 ASP A CA 1
ATOM 561 C C . ASP A 1 67 ? -14.630 3.895 -7.200 1.00 95.81 67 ASP A C 1
ATOM 563 O O . ASP A 1 67 ? -14.397 3.903 -8.406 1.00 95.81 67 ASP A O 1
ATOM 567 N N . ILE A 1 68 ? -13.651 3.719 -6.304 1.00 95.25 68 ILE A N 1
ATOM 568 C CA . ILE A 1 68 ? -12.258 3.463 -6.680 1.00 95.25 68 ILE A CA 1
ATOM 569 C C . ILE A 1 68 ? -12.149 1.998 -7.121 1.00 95.25 68 ILE A C 1
ATOM 571 O O . ILE A 1 68 ? -12.344 1.107 -6.284 1.00 95.25 68 ILE A O 1
ATOM 575 N N . PRO A 1 69 ? -11.815 1.717 -8.393 1.00 92.06 69 PRO A N 1
ATOM 576 C CA . PRO A 1 69 ? -11.683 0.349 -8.867 1.00 92.06 69 PRO A CA 1
ATOM 577 C C . PRO A 1 69 ? -10.462 -0.336 -8.242 1.00 92.06 69 PRO A C 1
ATOM 579 O O . PRO A 1 69 ? -9.500 0.301 -7.801 1.00 92.06 69 PRO A O 1
ATOM 582 N N . SER A 1 70 ? -10.488 -1.666 -8.222 1.00 88.56 70 SER A N 1
ATOM 583 C CA . SER A 1 70 ? -9.273 -2.440 -7.968 1.00 88.56 70 SER A CA 1
ATOM 584 C C . SER A 1 70 ? -8.287 -2.249 -9.128 1.00 88.56 70 SER A C 1
ATOM 586 O O . SER A 1 70 ? -8.732 -2.156 -10.273 1.00 88.56 70 SER A O 1
ATOM 588 N N . PRO A 1 71 ? -6.970 -2.198 -8.858 1.00 87.62 71 PRO A N 1
ATOM 589 C CA . PRO A 1 71 ? -5.974 -2.149 -9.923 1.00 87.62 71 PRO A CA 1
ATOM 590 C C . PRO A 1 71 ? -6.059 -3.415 -10.781 1.00 87.62 71 PRO A C 1
ATOM 592 O O . PRO A 1 71 ? -6.358 -4.495 -10.264 1.00 87.62 71 PRO A O 1
ATOM 595 N N . ASP A 1 72 ? -5.792 -3.275 -12.077 1.00 87.62 72 ASP A N 1
ATOM 596 C CA . ASP A 1 72 ? -5.708 -4.414 -12.988 1.00 87.62 72 ASP A CA 1
ATOM 597 C C . ASP A 1 72 ? -4.492 -5.283 -12.606 1.00 87.62 72 ASP A C 1
ATOM 599 O O . ASP A 1 72 ? -3.364 -4.779 -12.606 1.00 87.62 72 ASP A O 1
ATOM 603 N N . PRO A 1 73 ? -4.688 -6.570 -12.256 1.00 85.62 73 PRO A N 1
ATOM 604 C CA . PRO A 1 73 ? -3.584 -7.460 -11.903 1.00 85.62 73 PRO A CA 1
ATOM 605 C C . PRO A 1 73 ? -2.604 -7.695 -13.060 1.00 85.62 73 PRO A C 1
ATOM 607 O O . PRO A 1 73 ? -1.468 -8.094 -12.810 1.00 85.62 73 PRO A O 1
ATOM 610 N N . ASN A 1 74 ? -3.022 -7.436 -14.299 1.00 86.81 74 ASN A N 1
ATOM 611 C CA . ASN A 1 74 ? -2.241 -7.668 -15.505 1.00 86.81 74 ASN A CA 1
ATOM 612 C C . ASN A 1 74 ? -1.651 -6.377 -16.091 1.00 86.81 74 ASN A C 1
ATOM 614 O O . ASN A 1 74 ? -1.049 -6.434 -17.154 1.00 86.81 74 ASN A O 1
ATOM 618 N N . ILE A 1 75 ? -1.759 -5.228 -15.409 1.00 85.44 75 ILE A N 1
ATOM 619 C CA . ILE A 1 75 ? -1.309 -3.927 -15.945 1.00 85.44 75 ILE A CA 1
ATOM 620 C C . ILE A 1 75 ? 0.182 -3.885 -16.332 1.00 85.44 75 ILE A C 1
ATOM 622 O O . ILE A 1 75 ? 0.589 -3.054 -17.137 1.00 85.44 75 ILE A O 1
ATOM 626 N N . TYR A 1 76 ? 0.994 -4.772 -15.751 1.00 82.06 76 TYR A N 1
ATOM 627 C CA . TYR A 1 76 ? 2.426 -4.912 -16.042 1.00 82.06 76 TYR A CA 1
ATOM 628 C C . TYR A 1 76 ? 2.775 -6.232 -16.743 1.00 82.06 76 TYR A C 1
ATOM 630 O O . TYR A 1 76 ? 3.952 -6.569 -16.852 1.00 82.06 76 TYR A O 1
ATOM 638 N N . ILE A 1 77 ? 1.777 -7.021 -17.149 1.00 86.88 77 ILE A N 1
ATOM 639 C CA . ILE A 1 77 ? 1.998 -8.201 -17.982 1.00 86.88 77 ILE A CA 1
ATOM 640 C C . ILE A 1 77 ? 1.979 -7.714 -19.424 1.00 86.88 77 ILE A C 1
ATOM 642 O O . ILE A 1 77 ? 0.945 -7.264 -19.909 1.00 86.88 77 ILE A O 1
ATOM 646 N N . ASP A 1 78 ? 3.128 -7.799 -20.089 1.00 85.38 78 ASP A N 1
ATOM 647 C CA . ASP A 1 78 ? 3.205 -7.497 -21.512 1.00 85.38 78 ASP A CA 1
ATOM 648 C C . ASP A 1 78 ? 2.319 -8.469 -22.302 1.00 85.38 78 ASP A C 1
ATOM 650 O O . ASP A 1 78 ? 2.327 -9.684 -22.068 1.00 85.38 78 ASP A O 1
ATOM 654 N N . ASP A 1 79 ? 1.584 -7.934 -23.275 1.00 84.38 79 ASP A N 1
ATOM 655 C CA . ASP A 1 79 ? 0.856 -8.750 -24.238 1.00 84.38 79 ASP A CA 1
ATOM 656 C C . ASP A 1 79 ? 1.865 -9.464 -25.145 1.00 84.38 79 ASP A C 1
ATOM 658 O O . ASP A 1 79 ? 2.436 -8.892 -26.077 1.00 84.38 79 ASP A O 1
ATOM 662 N N . VAL A 1 80 ? 2.108 -10.741 -24.853 1.00 82.69 80 VAL A N 1
ATOM 663 C CA . VAL A 1 80 ? 2.982 -11.589 -25.665 1.00 82.69 80 VAL A CA 1
ATOM 664 C C . VAL A 1 80 ? 2.251 -11.988 -26.944 1.00 82.69 80 VAL A C 1
ATOM 666 O O . VAL A 1 80 ? 1.290 -12.762 -26.911 1.00 82.69 80 VAL A O 1
ATOM 669 N N . ASP A 1 81 ? 2.747 -11.517 -28.088 1.00 86.56 81 ASP A N 1
ATOM 670 C CA . ASP A 1 81 ? 2.360 -12.075 -29.381 1.00 86.56 81 ASP A CA 1
ATOM 671 C C . ASP A 1 81 ? 3.024 -13.446 -29.574 1.00 86.56 81 ASP A C 1
ATOM 673 O O . ASP A 1 81 ? 4.176 -13.566 -29.991 1.00 86.56 81 ASP A O 1
ATOM 677 N N . TRP A 1 82 ? 2.271 -14.505 -29.276 1.00 85.06 82 TRP A N 1
ATOM 678 C CA . TRP A 1 82 ? 2.698 -15.895 -29.466 1.00 85.06 82 TRP A CA 1
ATOM 679 C C . TRP A 1 82 ? 2.982 -16.268 -30.928 1.00 85.06 82 TRP A C 1
ATOM 681 O O . TRP A 1 82 ? 3.568 -17.321 -31.175 1.00 85.06 82 TRP A O 1
ATOM 691 N N . ASN A 1 83 ? 2.571 -15.436 -31.889 1.00 89.56 83 ASN A N 1
ATOM 692 C CA . ASN A 1 83 ? 2.820 -15.633 -33.315 1.00 89.56 83 ASN A CA 1
ATOM 693 C C . ASN A 1 83 ? 3.900 -14.688 -33.862 1.00 89.56 83 ASN A C 1
ATOM 695 O O . ASN A 1 83 ? 4.099 -14.640 -35.080 1.00 89.56 83 ASN A O 1
ATOM 699 N N . ALA A 1 84 ? 4.600 -13.949 -32.995 1.00 85.69 84 ALA A N 1
ATOM 700 C CA . ALA A 1 84 ? 5.649 -13.040 -33.422 1.00 85.69 84 ALA A CA 1
ATOM 701 C C . ALA A 1 84 ? 6.739 -13.808 -34.181 1.00 85.69 84 ALA A C 1
ATOM 703 O O . ALA A 1 84 ? 7.308 -14.789 -33.697 1.00 85.69 84 ALA A O 1
ATOM 704 N N . THR A 1 85 ? 7.046 -13.348 -35.394 1.00 84.81 85 THR A N 1
ATOM 705 C CA . THR A 1 85 ? 8.212 -13.840 -36.130 1.00 84.81 85 THR A CA 1
ATOM 706 C C . THR A 1 85 ? 9.444 -13.178 -35.528 1.00 84.81 85 THR A C 1
ATOM 708 O O . THR A 1 85 ? 9.656 -11.983 -35.718 1.00 84.81 85 THR A O 1
ATOM 711 N N . VAL A 1 86 ? 10.221 -13.939 -34.758 1.00 82.19 86 VAL A N 1
ATOM 712 C CA . VAL A 1 86 ? 11.482 -13.463 -34.177 1.00 82.19 86 VAL A CA 1
ATOM 713 C C . VAL A 1 86 ? 12.521 -13.363 -35.291 1.00 82.19 86 VAL A C 1
ATOM 715 O O . VAL A 1 86 ? 12.722 -14.327 -36.032 1.00 82.19 86 VAL A O 1
ATOM 718 N N . ASP A 1 87 ? 13.155 -12.199 -35.420 1.00 82.75 87 ASP A N 1
ATOM 719 C CA . ASP A 1 87 ? 14.273 -12.002 -36.340 1.00 82.75 87 ASP A CA 1
ATOM 720 C C . ASP A 1 87 ? 15.453 -12.890 -35.902 1.00 82.75 87 ASP A C 1
ATOM 722 O O . ASP A 1 87 ? 15.914 -12.758 -34.767 1.00 82.75 87 ASP A O 1
ATOM 726 N N . PRO A 1 88 ? 15.938 -13.814 -36.748 1.00 79.69 88 PRO A N 1
ATOM 727 C CA . PRO A 1 88 ? 17.064 -14.677 -36.405 1.00 79.69 88 PRO A CA 1
ATOM 728 C C . PRO A 1 88 ? 18.409 -13.940 -36.251 1.00 79.69 88 PRO A C 1
ATOM 730 O O . PRO A 1 88 ? 19.374 -14.578 -35.831 1.00 79.69 88 PRO A O 1
ATOM 733 N N . GLU A 1 89 ? 18.501 -12.648 -36.593 1.00 81.06 89 GLU A N 1
ATOM 734 C CA . GLU A 1 89 ? 19.718 -11.829 -36.451 1.00 81.06 89 GLU A CA 1
ATOM 735 C C . GLU A 1 89 ? 19.756 -10.939 -35.184 1.00 81.06 89 GLU A C 1
ATOM 737 O O . GLU A 1 89 ? 20.743 -10.224 -34.985 1.00 81.06 89 GLU A O 1
ATOM 742 N N . LEU A 1 90 ? 18.724 -10.987 -34.325 1.00 67.50 90 LEU A N 1
ATOM 743 C CA . LEU A 1 90 ? 18.653 -10.283 -33.028 1.00 67.50 90 LEU A CA 1
ATOM 744 C C . LEU A 1 90 ? 19.294 -11.062 -31.866 1.00 67.50 90 LEU A C 1
ATOM 746 O O . LEU A 1 90 ? 19.116 -12.299 -31.785 1.00 67.50 90 LEU A O 1
#

Sequence (90 aa):
KRFSTVPQWEKKFCYLVGSVPWRNVVECKRYMHLHPDVVNWDDSAVKEAFDNAKNRFYAEFNGFPCDIPSPDPNIYIDDVDWNATVDPEL